Protein AF-A0A8J7XW09-F1 (afdb_monomer_lite)

Foldseek 3Di:
DDDDPPPPPCVPVVVVVVVVVVVVVVVVVVVVLVVVLVVQLVVLVVCVVVVVDDPVRSVVVNCVSVVD

Sequence (68 aa):
MHGRQEFFGIGFHGFGLLFWVLVAFFVVLVFLNSTKREEAIDILNKRYARGELSREEYTKMKEEILSK

Radius of gyration: 24.25 Å; chains: 1; bounding box: 61×25×56 Å

Secondary structure (DSSP, 8-state):
------SSSHHHHHHHHHHHHHHHHHHHHHHHHHHHHHHHHHHHHHHHHTTSS-HHHHHHHHHHHHH-

Structure (mmCIF, N/CA/C/O backbone):
data_AF-A0A8J7XW09-F1
#
_entry.id   AF-A0A8J7XW09-F1
#
loop_
_atom_site.group_PDB
_atom_site.id
_atom_site.type_symbol
_atom_site.label_atom_id
_atom_site.label_alt_id
_atom_site.label_comp_id
_atom_site.label_asym_id
_atom_site.label_entity_id
_atom_site.label_seq_id
_atom_site.pdbx_PDB_ins_code
_atom_site.Cartn_x
_atom_site.Cartn_y
_atom_site.Cartn_z
_atom_site.occupancy
_atom_site.B_iso_or_equiv
_atom_site.auth_seq_id
_atom_site.auth_comp_id
_atom_site.auth_asym_id
_atom_site.auth_atom_id
_atom_site.pdbx_PDB_model_num
ATOM 1 N N . MET A 1 1 ? 42.718 -17.386 -37.377 1.00 47.41 1 MET A N 1
ATOM 2 C CA . MET A 1 1 ? 42.857 -16.555 -36.162 1.00 47.41 1 MET A CA 1
ATOM 3 C C . MET A 1 1 ? 41.655 -15.620 -36.101 1.00 47.41 1 MET A C 1
ATOM 5 O O . MET A 1 1 ? 41.679 -14.593 -36.759 1.00 47.41 1 MET A O 1
ATOM 9 N N . HIS A 1 2 ? 40.573 -15.995 -35.411 1.00 53.34 2 HIS A N 1
ATOM 10 C CA . HIS A 1 2 ? 39.402 -15.120 -35.262 1.00 53.34 2 HIS A CA 1
ATOM 11 C C . HIS A 1 2 ? 39.492 -14.419 -33.907 1.00 53.34 2 HIS A C 1
ATOM 13 O O . HIS A 1 2 ? 39.211 -14.997 -32.860 1.00 53.34 2 HIS A O 1
ATOM 19 N N . GLY A 1 3 ? 40.018 -13.194 -33.948 1.00 55.03 3 GLY A N 1
ATOM 20 C CA . GLY A 1 3 ? 40.150 -12.315 -32.797 1.00 55.03 3 GLY A CA 1
ATOM 21 C C . GLY A 1 3 ? 38.783 -11.813 -32.349 1.00 55.03 3 GLY A C 1
ATOM 22 O O . GLY A 1 3 ? 38.044 -11.223 -33.133 1.00 55.03 3 GLY A O 1
ATOM 23 N N . ARG A 1 4 ? 38.482 -12.072 -31.075 1.00 59.53 4 ARG A N 1
ATOM 24 C CA . ARG A 1 4 ? 37.346 -11.567 -30.299 1.00 59.53 4 ARG A CA 1
ATOM 25 C C . ARG A 1 4 ? 37.028 -10.104 -30.628 1.00 59.53 4 ARG A C 1
ATOM 27 O O . ARG A 1 4 ? 37.776 -9.215 -30.234 1.00 59.53 4 ARG A O 1
ATOM 34 N N . GLN A 1 5 ? 35.879 -9.871 -31.254 1.00 57.88 5 GLN A N 1
ATOM 35 C CA . GLN A 1 5 ? 35.228 -8.559 -31.325 1.00 57.88 5 GLN A CA 1
ATOM 36 C C . GLN A 1 5 ? 33.848 -8.586 -30.646 1.00 57.88 5 GLN A C 1
ATOM 38 O O . GLN A 1 5 ? 32.888 -8.022 -31.152 1.00 57.88 5 GLN A O 1
ATOM 43 N N . GLU A 1 6 ? 33.724 -9.234 -29.483 1.00 53.12 6 GLU A N 1
ATOM 44 C CA . GLU A 1 6 ? 32.436 -9.316 -28.764 1.00 53.12 6 GLU A CA 1
ATOM 45 C C . GLU A 1 6 ? 32.280 -8.311 -27.611 1.00 53.12 6 GLU A C 1
ATOM 47 O O . GLU A 1 6 ? 31.314 -8.371 -26.860 1.00 53.12 6 GLU A O 1
ATOM 52 N N . PHE A 1 7 ? 33.191 -7.345 -27.460 1.00 53.47 7 PHE A N 1
ATOM 53 C CA . PHE A 1 7 ? 33.139 -6.397 -26.335 1.00 53.47 7 PHE A CA 1
ATOM 54 C C . PHE A 1 7 ? 32.608 -4.998 -26.678 1.00 53.47 7 PHE A C 1
ATOM 56 O O . PHE A 1 7 ? 32.417 -4.197 -25.768 1.00 53.47 7 PHE A O 1
ATOM 63 N N . PHE A 1 8 ? 32.305 -4.693 -27.946 1.00 52.31 8 PHE A N 1
ATOM 64 C CA . PHE A 1 8 ? 31.890 -3.337 -28.354 1.00 52.31 8 PHE A CA 1
ATOM 65 C C . PHE A 1 8 ? 30.375 -3.140 -28.570 1.00 52.31 8 PHE A C 1
ATOM 67 O O . PHE A 1 8 ? 29.952 -2.054 -28.949 1.00 52.31 8 PHE A O 1
ATOM 74 N N . GLY A 1 9 ? 29.541 -4.152 -28.290 1.00 52.66 9 GLY A N 1
ATOM 75 C CA . GLY A 1 9 ? 28.068 -4.044 -28.341 1.00 52.66 9 GLY A CA 1
ATOM 76 C C . GLY A 1 9 ? 27.381 -3.905 -26.974 1.00 52.66 9 GLY A C 1
ATOM 77 O O . GLY A 1 9 ? 26.218 -3.517 -26.887 1.00 52.66 9 GLY A O 1
ATOM 78 N N . ILE A 1 10 ? 28.101 -4.194 -25.886 1.00 55.50 10 ILE A N 1
ATOM 79 C CA . ILE A 1 10 ? 27.535 -4.297 -24.528 1.00 55.50 10 ILE A CA 1
ATOM 80 C C . ILE A 1 10 ? 27.443 -2.915 -23.846 1.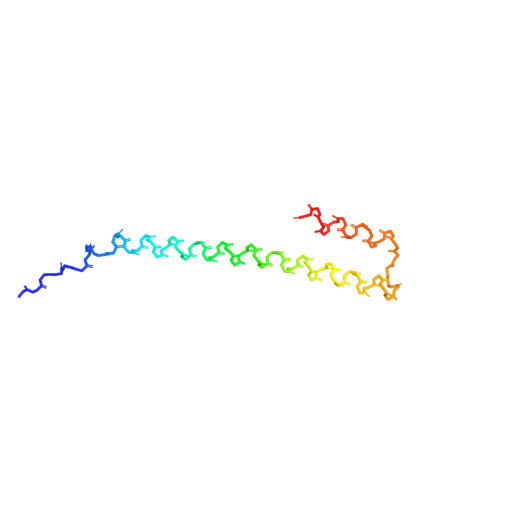00 55.50 10 ILE A C 1
ATOM 82 O O . ILE A 1 10 ? 26.637 -2.715 -22.940 1.00 55.50 10 ILE A O 1
ATOM 86 N N . GLY A 1 11 ? 28.205 -1.922 -24.318 1.00 56.44 11 GLY A N 1
ATOM 87 C CA . GLY A 1 11 ? 28.305 -0.599 -23.688 1.00 56.44 11 GLY A CA 1
ATOM 88 C C . GLY A 1 11 ? 27.084 0.316 -23.851 1.00 56.44 11 GLY A C 1
ATOM 89 O O . GLY A 1 11 ? 26.864 1.165 -22.999 1.00 56.44 11 GLY A O 1
ATOM 90 N N . PHE A 1 12 ? 26.262 0.142 -24.891 1.00 54.56 12 PHE A N 1
ATOM 91 C CA . PHE A 1 12 ? 25.054 0.964 -25.106 1.00 54.56 12 PHE A CA 1
ATOM 92 C C . PHE A 1 12 ? 23.751 0.196 -24.831 1.00 54.56 12 PHE A C 1
ATOM 94 O O . PHE A 1 12 ? 22.800 0.761 -24.295 1.00 54.56 12 PHE A O 1
ATOM 101 N N . HIS A 1 13 ? 23.717 -1.111 -25.108 1.00 57.16 13 HIS A N 1
ATOM 102 C CA . HIS A 1 13 ? 22.554 -1.956 -24.812 1.00 57.16 13 HIS A CA 1
ATOM 103 C C . HIS A 1 13 ? 22.512 -2.448 -23.356 1.00 57.16 13 HIS A C 1
ATOM 105 O O . HIS A 1 13 ? 21.425 -2.619 -22.806 1.00 57.16 13 HIS A O 1
ATOM 111 N N . GLY A 1 14 ? 23.665 -2.621 -22.697 1.00 64.38 14 GLY A N 1
ATOM 112 C CA . GLY A 1 14 ? 23.731 -3.058 -21.298 1.00 64.38 14 GLY A CA 1
ATOM 113 C C . GLY A 1 14 ? 23.232 -1.998 -20.314 1.00 64.38 14 GLY A C 1
ATOM 114 O O . GLY A 1 14 ? 22.464 -2.318 -19.411 1.00 64.38 14 GLY A O 1
ATOM 115 N N . PHE A 1 15 ? 23.592 -0.726 -20.526 1.00 70.62 15 PHE A N 1
ATOM 116 C CA . PHE A 1 15 ? 23.124 0.386 -19.688 1.00 70.62 15 PHE A CA 1
ATOM 117 C C . PHE A 1 15 ? 21.629 0.670 -19.863 1.00 70.62 15 PHE A C 1
ATOM 119 O O . PHE A 1 15 ? 20.940 0.919 -18.876 1.00 70.62 15 PHE A O 1
ATOM 126 N N . GLY A 1 16 ? 21.107 0.578 -21.091 1.00 81.50 16 GLY A N 1
ATOM 127 C CA . GLY A 1 16 ? 19.672 0.722 -21.344 1.00 81.50 16 GLY A CA 1
ATOM 128 C C . GLY A 1 16 ? 18.850 -0.378 -20.669 1.00 81.50 16 GLY A C 1
ATOM 129 O O . GLY A 1 16 ? 17.837 -0.093 -20.036 1.00 81.50 16 GLY A O 1
ATOM 130 N N . LEU A 1 17 ? 19.305 -1.631 -20.741 1.00 83.81 17 LEU A N 1
ATOM 131 C CA . LEU A 1 17 ? 18.608 -2.752 -20.107 1.00 83.81 17 LEU A CA 1
ATOM 132 C C . LEU A 1 17 ? 18.661 -2.662 -18.576 1.00 83.81 17 LEU A C 1
ATOM 134 O O . LEU A 1 17 ? 17.635 -2.838 -17.924 1.00 83.81 17 LEU A O 1
ATOM 138 N N . LEU A 1 18 ? 19.817 -2.310 -18.003 1.00 87.12 18 LEU A N 1
ATOM 139 C CA . LEU A 1 18 ? 19.953 -2.041 -16.566 1.00 87.12 18 LEU A CA 1
ATOM 140 C C . LEU A 1 18 ? 19.017 -0.922 -16.095 1.00 87.12 18 LEU A C 1
ATOM 142 O O . LEU A 1 18 ? 18.373 -1.070 -15.057 1.00 87.12 18 LEU A O 1
ATOM 146 N N . PHE A 1 19 ? 18.895 0.161 -16.867 1.00 88.25 19 PHE A N 1
ATOM 147 C CA . PHE A 1 19 ? 17.960 1.246 -16.574 1.00 88.25 19 PHE A CA 1
ATOM 148 C C . PHE A 1 19 ? 16.510 0.745 -16.522 1.00 88.25 19 PHE A C 1
ATOM 150 O O . PHE A 1 19 ? 15.817 0.986 -15.537 1.00 88.25 19 PHE A O 1
ATOM 157 N N . TRP A 1 20 ? 16.065 -0.018 -17.525 1.00 89.19 20 TRP A N 1
ATOM 158 C CA . TRP A 1 20 ? 14.704 -0.563 -17.552 1.00 89.19 20 TRP A CA 1
ATOM 159 C C . TRP A 1 20 ? 14.430 -1.571 -16.431 1.00 89.19 20 TRP A C 1
ATOM 161 O O . TRP A 1 20 ? 13.344 -1.550 -15.853 1.00 89.19 20 TRP A O 1
ATOM 171 N N . VAL A 1 21 ? 15.407 -2.409 -16.073 1.00 92.69 21 VAL A N 1
ATOM 172 C CA . VAL A 1 21 ? 15.297 -3.327 -14.925 1.00 92.69 21 VAL A CA 1
ATOM 173 C C . VAL A 1 21 ? 15.147 -2.548 -13.618 1.00 92.69 21 VAL A C 1
ATOM 175 O O . VAL A 1 21 ? 14.299 -2.891 -12.796 1.00 92.69 21 VAL A O 1
ATOM 178 N N . LEU A 1 22 ? 15.920 -1.476 -13.433 1.00 94.19 22 LEU A N 1
ATOM 179 C CA . LEU A 1 22 ? 15.859 -0.648 -12.230 1.00 94.19 22 LEU A CA 1
ATOM 180 C C . LEU A 1 22 ? 14.536 0.126 -12.135 1.00 94.19 22 LEU A C 1
ATOM 182 O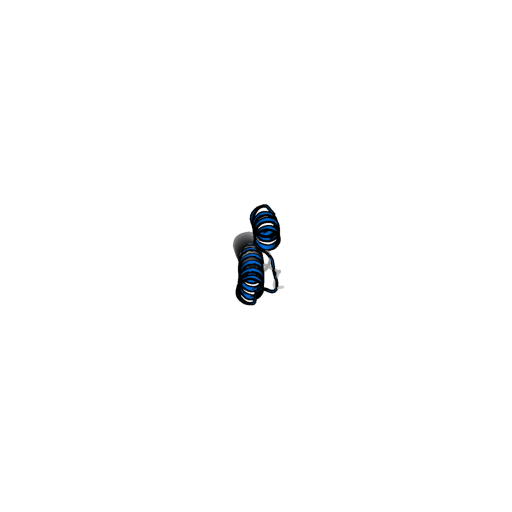 O . LEU A 1 22 ? 13.943 0.189 -11.059 1.00 94.19 22 LEU A O 1
ATOM 186 N N . VAL A 1 23 ? 14.027 0.639 -13.260 1.00 94.50 23 VAL A N 1
ATOM 187 C CA . VAL A 1 23 ? 12.692 1.254 -13.344 1.00 94.50 23 VAL A CA 1
ATOM 188 C C . VAL A 1 23 ? 11.604 0.241 -12.984 1.00 94.50 23 VAL A C 1
ATOM 190 O O . VAL A 1 23 ? 10.776 0.524 -12.121 1.00 94.50 23 VAL A O 1
ATOM 193 N N . ALA A 1 24 ? 11.619 -0.953 -13.584 1.00 93.44 24 ALA A N 1
ATOM 194 C CA . ALA A 1 24 ? 10.643 -2.001 -13.283 1.00 93.44 24 ALA A CA 1
ATOM 195 C C . ALA A 1 24 ? 10.691 -2.421 -11.804 1.00 93.44 24 ALA A C 1
ATOM 197 O O . ALA A 1 24 ? 9.649 -2.565 -11.166 1.00 93.44 24 ALA A O 1
ATOM 198 N N . PHE A 1 25 ? 11.892 -2.550 -11.237 1.00 94.50 25 PHE A N 1
ATOM 199 C CA . PHE A 1 25 ? 12.089 -2.841 -9.819 1.00 94.50 25 PHE A CA 1
ATOM 200 C C . PHE A 1 25 ? 11.477 -1.759 -8.917 1.00 94.50 25 PHE A C 1
ATOM 202 O O . PHE A 1 25 ? 10.723 -2.081 -7.998 1.00 94.50 25 PHE A O 1
ATOM 209 N N . PHE A 1 26 ? 11.729 -0.478 -9.206 1.00 93.44 26 PHE A N 1
ATOM 210 C CA . PHE A 1 26 ? 11.137 0.638 -8.461 1.00 93.44 26 PHE A CA 1
ATOM 211 C C . PHE A 1 26 ? 9.609 0.656 -8.544 1.00 93.44 26 PHE A C 1
ATOM 213 O O . PHE A 1 26 ? 8.947 0.847 -7.526 1.00 93.44 26 PHE A O 1
ATOM 220 N N . VAL A 1 27 ? 9.043 0.416 -9.731 1.00 92.25 27 VAL A N 1
ATOM 221 C CA . VAL A 1 27 ? 7.589 0.318 -9.919 1.00 92.25 27 VAL A CA 1
ATOM 222 C C . VAL A 1 27 ? 7.018 -0.789 -9.030 1.00 92.25 27 VAL A C 1
ATOM 224 O O . VAL A 1 27 ? 6.114 -0.531 -8.238 1.00 92.25 27 VAL A O 1
ATOM 227 N N . VAL A 1 28 ? 7.584 -1.997 -9.082 1.00 89.56 28 VAL A N 1
ATOM 228 C CA . VAL A 1 28 ? 7.129 -3.131 -8.260 1.00 89.56 28 VAL A CA 1
ATOM 229 C C . VAL A 1 28 ? 7.181 -2.805 -6.762 1.00 89.56 28 VAL A C 1
ATOM 231 O O . VAL A 1 28 ? 6.223 -3.101 -6.048 1.00 89.56 28 VAL A O 1
ATOM 234 N N . LEU A 1 29 ? 8.242 -2.145 -6.283 1.00 85.94 29 LEU A N 1
ATOM 235 C CA . LEU A 1 29 ? 8.353 -1.733 -4.879 1.00 85.94 29 LEU A CA 1
ATOM 236 C C . LEU A 1 29 ? 7.265 -0.740 -4.451 1.00 85.94 29 LEU A C 1
ATOM 238 O O . LEU A 1 29 ? 6.704 -0.888 -3.364 1.00 85.94 29 LEU A O 1
ATOM 242 N N . VAL A 1 30 ? 6.951 0.250 -5.290 1.00 82.12 30 VAL A N 1
ATOM 243 C CA . VAL A 1 30 ? 5.902 1.239 -4.995 1.00 82.12 30 VAL A CA 1
ATOM 244 C C . VAL A 1 30 ? 4.534 0.561 -4.923 1.00 82.12 30 VAL A C 1
ATOM 246 O O . VAL A 1 30 ? 3.814 0.744 -3.942 1.00 82.12 30 VAL A O 1
ATOM 249 N N . PHE A 1 31 ? 4.203 -0.282 -5.904 1.00 79.50 31 PHE A N 1
ATOM 250 C CA . PHE A 1 31 ? 2.913 -0.973 -5.937 1.00 79.50 31 PHE A CA 1
ATOM 251 C C . PHE A 1 31 ? 2.749 -1.961 -4.773 1.00 79.50 31 PHE A C 1
ATOM 253 O O . PHE A 1 31 ? 1.711 -1.942 -4.118 1.00 79.50 31 PHE A O 1
ATOM 260 N N . LEU A 1 32 ? 3.781 -2.745 -4.433 1.00 76.00 32 LEU A N 1
ATOM 261 C CA . LEU A 1 32 ? 3.754 -3.653 -3.276 1.00 76.00 32 LEU A CA 1
ATOM 262 C C . LEU A 1 32 ? 3.510 -2.922 -1.948 1.00 76.00 32 LEU A C 1
ATOM 264 O O . LEU A 1 32 ? 2.884 -3.481 -1.046 1.00 76.00 32 LEU A O 1
ATOM 268 N N . ASN A 1 33 ? 4.011 -1.692 -1.805 1.00 71.44 33 ASN A N 1
ATOM 269 C CA . ASN A 1 33 ? 3.814 -0.911 -0.587 1.00 71.44 33 ASN A CA 1
ATOM 270 C C . ASN A 1 33 ? 2.394 -0.322 -0.504 1.00 71.44 33 ASN A C 1
ATOM 272 O O . ASN A 1 33 ? 1.798 -0.286 0.573 1.00 71.44 33 ASN A O 1
ATOM 276 N N . SER A 1 34 ? 1.818 0.076 -1.643 1.00 70.75 34 SER A N 1
ATOM 277 C CA . SER A 1 34 ? 0.431 0.549 -1.720 1.00 70.75 34 SER A CA 1
ATOM 278 C C . SER A 1 34 ? -0.583 -0.557 -1.414 1.00 70.75 34 SER A C 1
ATOM 280 O O . SER A 1 34 ? -1.508 -0.325 -0.637 1.00 70.75 34 SER A O 1
ATOM 282 N N . THR A 1 35 ? -0.387 -1.774 -1.938 1.00 73.25 35 THR A N 1
ATOM 283 C CA . THR A 1 35 ? -1.341 -2.884 -1.747 1.00 73.25 35 THR A CA 1
ATOM 284 C C . THR A 1 35 ? -1.443 -3.323 -0.285 1.00 73.25 35 THR A C 1
ATOM 286 O O . THR A 1 35 ? -2.537 -3.571 0.213 1.00 73.25 35 THR A O 1
ATOM 289 N N . LYS A 1 36 ? -0.321 -3.352 0.447 1.00 76.62 36 LYS A N 1
ATOM 290 C CA . LYS A 1 36 ? -0.309 -3.732 1.872 1.00 76.62 36 LYS A CA 1
ATOM 291 C C . LYS A 1 36 ? -1.087 -2.757 2.754 1.00 76.62 36 LYS A C 1
ATOM 293 O O . LYS A 1 36 ? -1.722 -3.170 3.722 1.00 76.62 36 LYS A O 1
ATOM 298 N N . ARG A 1 37 ? -1.030 -1.460 2.438 1.00 80.75 37 ARG A N 1
ATOM 299 C CA . ARG A 1 37 ? -1.773 -0.435 3.182 1.00 80.75 37 ARG A CA 1
ATOM 300 C C . ARG A 1 37 ? -3.272 -0.567 2.950 1.00 80.75 37 ARG A C 1
ATOM 302 O O . ARG A 1 37 ? -4.043 -0.488 3.903 1.00 80.75 37 ARG A O 1
ATOM 309 N N . GLU A 1 38 ? -3.669 -0.776 1.700 1.00 83.31 38 GLU A N 1
ATOM 310 C CA . GLU A 1 38 ? -5.070 -0.973 1.333 1.00 83.31 38 GLU A CA 1
ATOM 311 C C . GLU A 1 38 ? -5.650 -2.223 2.012 1.00 83.31 38 GLU A C 1
ATOM 313 O O . GLU A 1 38 ? -6.705 -2.149 2.641 1.00 83.31 38 GLU A O 1
ATOM 318 N N . GLU A 1 39 ? -4.901 -3.329 2.013 1.00 88.75 39 GLU A N 1
ATOM 319 C CA . GLU A 1 39 ? -5.275 -4.565 2.705 1.00 88.75 39 GLU A CA 1
ATOM 320 C C . GLU A 1 39 ? -5.423 -4.366 4.227 1.00 88.75 39 GLU A C 1
ATOM 322 O O . GLU A 1 39 ? -6.402 -4.820 4.825 1.00 88.75 39 GLU A O 1
ATOM 327 N N . ALA A 1 40 ? -4.504 -3.632 4.866 1.00 89.06 40 ALA A N 1
ATOM 328 C CA . ALA A 1 40 ? -4.579 -3.336 6.297 1.00 89.06 40 ALA A CA 1
ATOM 329 C C . ALA A 1 40 ? -5.823 -2.504 6.664 1.00 89.06 40 ALA A C 1
ATOM 331 O O . ALA A 1 40 ? -6.490 -2.794 7.663 1.00 89.06 40 ALA A O 1
ATOM 332 N N . ILE A 1 41 ? -6.170 -1.501 5.848 1.00 91.88 41 ILE A N 1
ATOM 333 C CA . ILE A 1 41 ? -7.390 -0.705 6.041 1.00 91.88 41 ILE A CA 1
ATOM 334 C C . ILE A 1 41 ? -8.643 -1.562 5.841 1.00 91.88 41 ILE A C 1
ATOM 336 O O . ILE A 1 41 ? -9.598 -1.433 6.610 1.00 91.88 41 ILE A O 1
ATOM 340 N N . ASP A 1 42 ? -8.648 -2.460 4.857 1.00 93.81 42 ASP A N 1
ATOM 341 C CA . ASP A 1 42 ? -9.793 -3.332 4.598 1.00 93.81 42 ASP A CA 1
ATOM 342 C C . ASP A 1 42 ? -10.043 -4.316 5.758 1.00 93.81 42 ASP A C 1
ATOM 344 O O . ASP A 1 42 ? -11.177 -4.493 6.215 1.00 93.81 42 ASP A O 1
ATOM 348 N N . ILE A 1 43 ? -8.976 -4.885 6.331 1.00 94.44 43 ILE A N 1
ATOM 349 C CA . ILE A 1 43 ? -9.060 -5.713 7.544 1.00 94.44 43 ILE A CA 1
ATOM 350 C C . ILE A 1 43 ? -9.606 -4.899 8.725 1.00 94.44 43 ILE A C 1
ATOM 352 O O . ILE A 1 43 ? -10.486 -5.382 9.447 1.00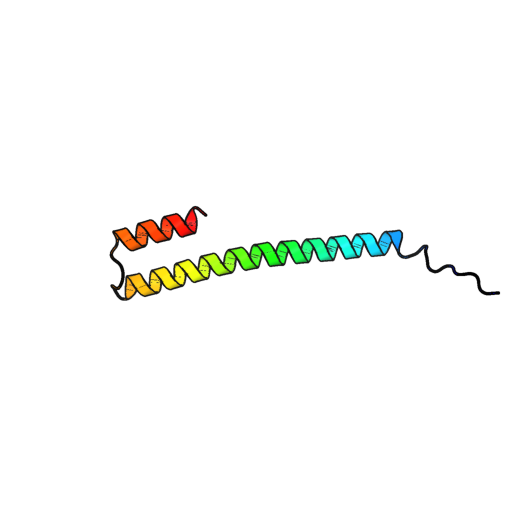 94.44 43 ILE A O 1
ATOM 356 N N . LEU A 1 44 ? -9.123 -3.668 8.916 1.00 94.69 44 LEU A N 1
ATOM 357 C CA . LEU A 1 44 ? -9.569 -2.788 9.996 1.00 94.69 44 LEU A CA 1
ATOM 358 C C . LEU A 1 44 ? -11.067 -2.455 9.874 1.00 94.69 44 LEU A C 1
ATOM 360 O O . LEU A 1 44 ? -11.811 -2.573 10.851 1.00 94.69 44 LEU A O 1
ATOM 364 N N . ASN A 1 45 ? -11.533 -2.125 8.665 1.00 94.62 45 ASN A N 1
ATOM 365 C CA . ASN A 1 45 ?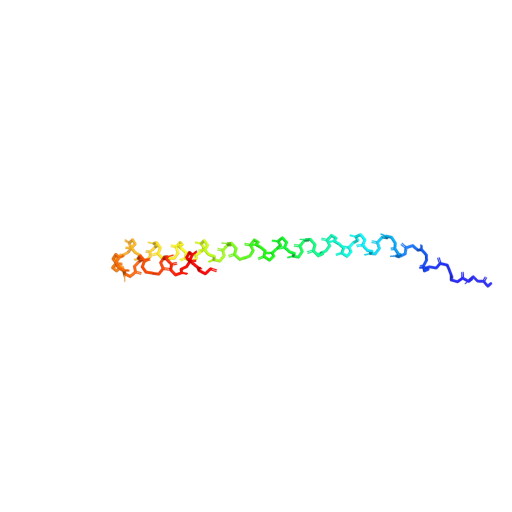 -12.947 -1.872 8.376 1.00 94.62 45 ASN A CA 1
ATOM 366 C C . ASN A 1 45 ? -13.816 -3.100 8.682 1.00 94.62 45 ASN A C 1
ATOM 368 O O . ASN A 1 45 ? -14.855 -2.974 9.331 1.00 94.62 45 ASN A O 1
ATOM 372 N N . LYS A 1 46 ? -13.375 -4.299 8.276 1.00 96.25 46 LYS A N 1
ATOM 373 C CA . LYS A 1 46 ? -14.096 -5.557 8.540 1.00 96.25 46 LYS A CA 1
ATOM 374 C C . LYS A 1 46 ? -14.249 -5.851 10.030 1.00 96.25 46 LYS A C 1
ATOM 376 O O . LYS A 1 46 ? -15.253 -6.440 10.420 1.00 96.25 46 LYS A O 1
ATOM 381 N N . ARG A 1 47 ? -13.262 -5.509 10.862 1.00 95.62 47 ARG A N 1
ATOM 382 C CA . ARG A 1 47 ? -13.336 -5.706 12.322 1.00 95.62 47 ARG A CA 1
ATOM 383 C C . ARG A 1 47 ? -14.261 -4.691 12.988 1.00 95.62 47 ARG A C 1
ATOM 385 O O . ARG A 1 47 ? -15.092 -5.073 13.806 1.00 95.62 47 ARG A O 1
ATOM 392 N N . TYR A 1 48 ? -14.187 -3.425 12.575 1.00 96.38 48 TYR A N 1
ATOM 393 C CA . TYR A 1 48 ? -15.098 -2.384 13.056 1.00 96.38 48 TYR A CA 1
ATOM 394 C C . TYR A 1 48 ? -16.561 -2.694 12.709 1.00 96.38 48 TYR A C 1
ATOM 396 O O . TYR A 1 48 ? -17.426 -2.621 13.575 1.00 96.38 48 TYR A O 1
ATOM 404 N N . ALA A 1 49 ? -16.831 -3.143 11.478 1.00 96.38 49 ALA A N 1
ATOM 405 C CA . ALA A 1 49 ? -18.174 -3.540 11.049 1.00 96.38 49 ALA A CA 1
ATOM 406 C C . ALA A 1 49 ? -18.739 -4.734 11.840 1.00 96.38 49 ALA A C 1
ATOM 408 O O . ALA A 1 49 ? -19.950 -4.846 12.009 1.00 96.38 49 ALA A O 1
ATOM 409 N N . ARG A 1 50 ? -17.868 -5.615 12.345 1.00 96.56 50 ARG A N 1
ATOM 410 C CA . ARG A 1 50 ? -18.244 -6.726 13.231 1.00 96.56 50 ARG A CA 1
ATOM 411 C C . ARG A 1 50 ? -18.466 -6.303 14.686 1.00 96.56 50 ARG A C 1
ATOM 413 O O . ARG A 1 50 ? -18.890 -7.128 15.485 1.00 96.56 50 ARG A O 1
ATOM 420 N N . GLY A 1 51 ? -18.182 -5.046 15.033 1.00 95.44 51 GLY A N 1
ATOM 421 C CA . GLY A 1 51 ? -18.237 -4.556 16.410 1.00 95.44 51 GLY A CA 1
ATOM 422 C C . GLY A 1 51 ? -17.090 -5.063 17.289 1.00 95.44 51 GLY A C 1
ATOM 423 O O . GLY A 1 51 ? -17.156 -4.920 18.504 1.00 95.44 51 GLY A O 1
ATOM 424 N N . GLU A 1 52 ? -16.037 -5.642 16.696 1.00 96.06 52 GLU A N 1
ATOM 425 C CA . GLU A 1 52 ? -14.844 -6.116 17.418 1.00 96.06 52 GLU A CA 1
ATOM 426 C C . GLU A 1 52 ? -13.957 -4.952 17.903 1.00 96.06 52 GLU A C 1
ATOM 428 O O . GLU A 1 52 ? -13.059 -5.159 18.714 1.00 96.06 52 GLU A O 1
ATOM 433 N N . LEU A 1 53 ? -14.183 -3.737 17.387 1.00 94.88 53 LEU A N 1
ATOM 434 C CA . LEU A 1 53 ? -13.428 -2.524 17.702 1.00 94.88 53 LEU A CA 1
ATOM 435 C C . LEU A 1 53 ? -14.378 -1.388 18.074 1.00 94.88 53 LEU A C 1
ATOM 437 O O . LEU A 1 53 ? -15.386 -1.163 17.399 1.00 94.88 53 LEU A O 1
ATOM 441 N N . SER A 1 54 ? -14.008 -0.607 19.085 1.00 95.44 54 SER A N 1
ATOM 442 C CA . SER A 1 54 ? -14.651 0.674 19.367 1.00 95.44 54 SER A CA 1
ATOM 443 C C . SER A 1 54 ? -14.274 1.736 18.321 1.00 95.44 54 SER A C 1
ATOM 445 O O . SER A 1 54 ? -13.298 1.615 17.573 1.00 95.44 54 SER A O 1
ATOM 447 N N . ARG A 1 55 ? -15.043 2.831 18.270 1.00 93.69 55 ARG A N 1
ATOM 448 C CA . ARG A 1 55 ? -14.780 3.957 17.355 1.00 93.69 55 ARG A CA 1
ATOM 449 C C . ARG A 1 55 ? -13.412 4.604 17.603 1.00 93.69 55 ARG A C 1
ATOM 451 O O . ARG A 1 55 ? -12.752 5.027 16.654 1.00 93.69 55 ARG A O 1
ATOM 458 N N . GLU A 1 56 ? -12.998 4.686 18.862 1.00 95.75 56 GLU A N 1
ATOM 459 C CA . GLU A 1 56 ? -11.715 5.268 19.267 1.00 95.75 56 GLU A CA 1
ATOM 460 C C . GLU A 1 56 ? -10.539 4.394 18.820 1.00 95.75 56 GLU A C 1
ATOM 462 O O . GLU A 1 56 ? -9.579 4.908 18.245 1.00 9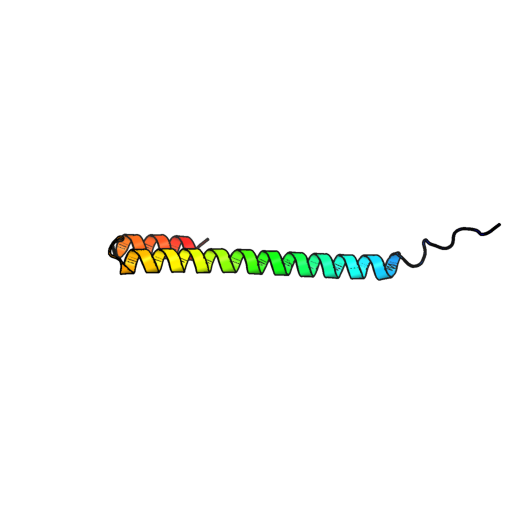5.75 56 GLU A O 1
ATOM 467 N N . GLU A 1 57 ? -10.642 3.076 19.003 1.00 95.12 57 GLU A N 1
ATOM 468 C CA . GLU A 1 57 ? -9.642 2.104 18.542 1.00 95.12 57 GLU A CA 1
ATOM 469 C C . GLU A 1 57 ? -9.507 2.102 17.017 1.00 95.12 57 GLU A C 1
ATOM 471 O O . GLU A 1 57 ? -8.392 2.171 16.498 1.00 95.12 57 GLU A O 1
ATOM 476 N N . TYR A 1 58 ? -10.633 2.101 16.294 1.00 95.88 58 TYR A N 1
ATOM 477 C CA . TYR A 1 58 ? -10.639 2.189 14.833 1.00 95.88 58 TYR A CA 1
ATOM 478 C C . TYR A 1 58 ? -9.929 3.453 14.337 1.00 95.88 58 TYR A C 1
ATOM 480 O O . TYR A 1 58 ? -9.093 3.388 13.436 1.00 95.88 58 TYR A O 1
ATOM 488 N N . THR A 1 59 ? -10.243 4.605 14.934 1.00 94.69 59 THR A N 1
ATOM 489 C CA . THR A 1 59 ? -9.704 5.896 14.487 1.00 94.69 59 THR A CA 1
ATOM 490 C C . THR A 1 59 ? -8.196 5.971 14.717 1.00 94.69 59 THR A C 1
ATOM 492 O O . THR A 1 59 ? -7.465 6.292 13.783 1.00 94.69 59 THR A O 1
ATOM 495 N N . LYS A 1 60 ? -7.718 5.572 15.906 1.00 95.44 60 LYS A N 1
ATOM 496 C CA . LYS A 1 60 ? -6.279 5.540 16.218 1.00 95.44 60 LYS A CA 1
ATOM 497 C C . LYS A 1 60 ? -5.496 4.635 15.268 1.00 95.44 60 LYS A C 1
ATOM 499 O O . LYS A 1 60 ? -4.486 5.059 14.716 1.00 95.44 60 LYS A O 1
ATOM 504 N N . MET A 1 61 ? -5.971 3.409 15.037 1.00 93.62 61 MET A N 1
ATOM 505 C CA . MET A 1 61 ? -5.288 2.470 14.137 1.00 93.62 61 MET A CA 1
ATOM 506 C C . MET A 1 61 ? -5.296 2.962 12.688 1.00 93.62 61 MET A C 1
ATOM 508 O O . MET A 1 61 ? -4.303 2.821 11.979 1.00 93.62 61 MET A O 1
ATOM 512 N N . LYS A 1 62 ? -6.401 3.563 12.235 1.00 92.88 62 LYS A N 1
ATOM 513 C CA . LYS A 1 62 ? -6.500 4.121 10.884 1.00 92.88 62 LYS A CA 1
ATOM 514 C C . LYS A 1 62 ? -5.516 5.271 10.675 1.00 92.88 62 LYS A C 1
ATOM 516 O O . LYS A 1 62 ? -4.867 5.321 9.634 1.00 92.88 62 LYS A O 1
ATOM 521 N N . GLU A 1 63 ? -5.391 6.172 11.646 1.00 93.00 63 GLU A N 1
ATOM 522 C CA . GLU A 1 63 ? -4.412 7.264 11.609 1.00 93.00 63 GLU A CA 1
ATOM 523 C C . GLU A 1 63 ? -2.972 6.742 11.628 1.00 93.00 63 GLU A C 1
ATOM 525 O O . GLU A 1 63 ? -2.133 7.235 10.877 1.00 93.00 63 GLU A O 1
ATOM 530 N N . GLU A 1 64 ? -2.680 5.700 12.408 1.00 91.50 64 GLU A N 1
ATOM 531 C CA . GLU A 1 64 ? -1.357 5.067 12.422 1.00 91.50 64 GLU A CA 1
ATOM 532 C C . GLU A 1 64 ? -1.013 4.434 11.061 1.00 91.50 64 GLU A C 1
ATOM 534 O O . GLU A 1 64 ? 0.085 4.626 10.536 1.00 91.50 64 GLU A O 1
ATOM 539 N N . ILE A 1 65 ? -1.974 3.742 10.438 1.00 88.50 65 ILE A N 1
ATOM 540 C CA . ILE A 1 65 ? -1.807 3.134 9.110 1.00 88.50 65 ILE A CA 1
ATOM 541 C C . ILE A 1 65 ? -1.666 4.195 8.014 1.00 88.50 65 ILE A C 1
ATOM 543 O O . ILE A 1 65 ? -0.971 3.946 7.034 1.00 88.50 65 ILE A O 1
ATOM 547 N N . LEU A 1 66 ? -2.316 5.357 8.136 1.00 86.31 66 LEU A N 1
ATOM 548 C CA . LEU A 1 66 ? -2.238 6.448 7.156 1.00 86.31 66 LEU A CA 1
ATOM 549 C C . LEU A 1 66 ? -1.019 7.367 7.345 1.00 86.31 66 LEU A C 1
ATOM 551 O O . LEU A 1 66 ? -0.600 7.990 6.374 1.00 86.31 66 LEU A O 1
ATOM 555 N N . SER A 1 67 ? -0.464 7.457 8.557 1.00 84.75 67 SER A N 1
ATOM 556 C CA . SER A 1 67 ? 0.666 8.346 8.883 1.00 84.75 67 SER A CA 1
ATOM 557 C C . SER A 1 67 ? 2.055 7.727 8.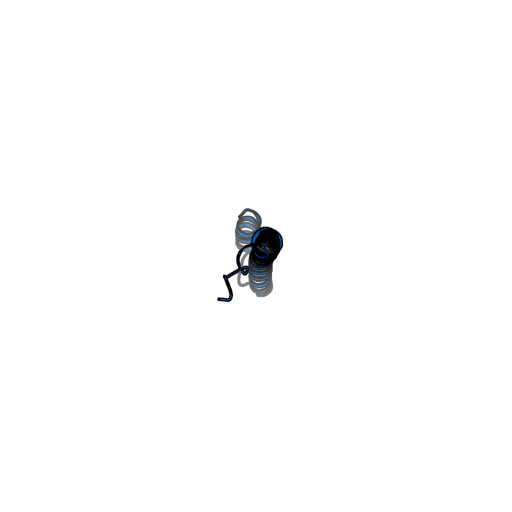691 1.00 84.75 67 SER A C 1
ATOM 559 O O . SER A 1 67 ? 3.017 8.475 8.518 1.00 84.75 67 SER A O 1
ATOM 561 N N . LYS A 1 68 ? 2.179 6.393 8.706 1.00 60.34 68 LYS A N 1
ATOM 562 C CA . LYS A 1 68 ? 3.369 5.678 8.196 1.00 60.34 68 LYS A CA 1
ATOM 563 C C . LYS A 1 68 ? 3.440 5.711 6.679 1.00 60.34 68 LYS A C 1
ATOM 565 O O . LYS A 1 68 ? 4.490 5.354 6.109 1.00 60.34 68 LYS A O 1
#

pLDDT: mean 81.9, std 15.57, range [47.41, 96.56]